Protein AF-A0A5U9SSV6-F1 (afdb_monomer)

Sequence (83 aa):
MKITHHYKSIISALAAMALFYSAAPRAGILDGGEIQFHGLVTDEAPKWTWQVGSPDQTWAVDTADARTENGQLVFDLRSKGSL

InterPro domains:
  IPR003467 K88 fimbrial minor subunit FaeH [PF02432] (7-83)

Organism: NCBI:txid58096

Mean predicted aligned error: 16.42 Å

Radius of gyration: 25.43 Å; Cα contacts (8 Å, |Δi|>4): 41; chains: 1; bounding box: 61×37×61 Å

Nearest PDB structures (foldseek):
  2gvi-assembly1_A  TM=3.925E-01  e=3.783E+00  Thermoplasma acidophilum

pLDDT: mean 71.05, std 13.46, range [41.34, 91.31]

Foldseek 3Di:
DDDDDPVVVVVVVVVVVVVVVVPDDPDDPPDDDDDDQDADDDPPDGDGFDWDDDPVDIFTDDQVQFDADPNDTHHDCVPGDDD

Secondary structure (DSSP, 8-state):
------HHHHHHHHHHHHHHHHTS------------------SSS----EEEEETTEEEEE-GGGPEEETTEEE---TTSS--

Structure (mmCIF, N/CA/C/O backbone):
data_AF-A0A5U9SSV6-F1
#
_entry.id   AF-A0A5U9SSV6-F1
#
loop_
_atom_site.group_PDB
_atom_site.id
_atom_site.type_symbol
_atom_site.label_atom_id
_atom_site.label_alt_id
_atom_site.label_comp_id
_atom_site.label_asym_id
_atom_site.label_entity_id
_atom_site.label_seq_id
_atom_site.pdbx_PDB_ins_code
_atom_site.Cartn_x
_atom_site.Cartn_y
_atom_site.Cartn_z
_atom_site.occupancy
_atom_site.B_iso_or_equiv
_atom_site.auth_seq_id
_atom_site.auth_comp_id
_atom_site.auth_asym_id
_atom_site.auth_atom_id
_atom_site.pdbx_PDB_model_num
ATOM 1 N N . MET A 1 1 ? 46.648 14.519 -45.630 1.00 41.34 1 MET A N 1
ATOM 2 C CA . MET A 1 1 ? 46.255 14.335 -44.217 1.00 41.34 1 MET A CA 1
ATOM 3 C C . MET A 1 1 ? 45.463 13.035 -44.122 1.00 41.34 1 MET A C 1
ATOM 5 O O . MET A 1 1 ? 44.416 12.951 -44.748 1.00 41.34 1 MET A O 1
ATOM 9 N N . LYS A 1 2 ? 46.000 11.983 -43.487 1.00 47.41 2 LYS A N 1
ATOM 10 C CA . LYS A 1 2 ? 45.292 10.696 -43.342 1.00 47.41 2 LYS A CA 1
ATOM 11 C C . LYS A 1 2 ? 44.394 10.785 -42.113 1.00 47.41 2 LYS A C 1
ATOM 13 O O . LYS A 1 2 ? 44.900 10.902 -41.004 1.00 47.41 2 LYS A O 1
ATOM 18 N N . ILE A 1 3 ? 43.083 10.771 -42.319 1.00 60.81 3 ILE A N 1
ATOM 19 C CA . ILE A 1 3 ? 42.114 10.689 -41.227 1.00 60.81 3 ILE A CA 1
ATOM 20 C C . ILE A 1 3 ? 42.075 9.221 -40.808 1.00 60.81 3 ILE A C 1
ATOM 22 O O . ILE A 1 3 ? 41.572 8.363 -41.532 1.00 60.81 3 ILE A O 1
ATOM 26 N N . THR A 1 4 ? 42.702 8.906 -39.680 1.00 62.72 4 THR A N 1
ATOM 27 C CA . THR A 1 4 ? 42.703 7.552 -39.128 1.00 62.72 4 THR A CA 1
ATOM 28 C C . THR A 1 4 ? 41.345 7.316 -38.487 1.00 62.72 4 THR A C 1
ATOM 30 O O . THR A 1 4 ? 40.998 7.936 -37.486 1.00 62.72 4 THR A O 1
ATOM 33 N N . HIS A 1 5 ? 40.527 6.461 -39.090 1.00 65.69 5 HIS A N 1
ATOM 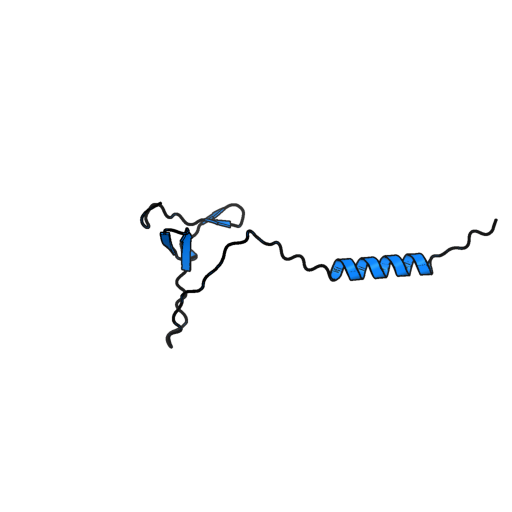34 C CA . HIS A 1 5 ? 39.187 6.235 -38.579 1.00 65.69 5 HIS A CA 1
ATOM 35 C C . HIS A 1 5 ? 39.194 5.255 -37.399 1.00 65.69 5 HIS A C 1
ATOM 37 O O . HIS A 1 5 ? 39.452 4.061 -37.552 1.00 65.69 5 HIS A O 1
ATOM 43 N N . HIS A 1 6 ? 38.854 5.753 -36.211 1.00 71.38 6 HIS A N 1
ATOM 44 C CA . HIS A 1 6 ? 38.832 4.988 -34.961 1.00 71.38 6 HIS A CA 1
ATOM 45 C C . HIS A 1 6 ? 37.493 4.271 -34.710 1.00 71.38 6 HIS A C 1
ATOM 47 O O . HIS A 1 6 ? 37.036 4.173 -33.573 1.00 71.38 6 HIS A O 1
ATOM 53 N N . TYR A 1 7 ? 36.860 3.735 -35.760 1.00 76.00 7 TYR A N 1
ATOM 54 C CA . TYR A 1 7 ? 35.528 3.117 -35.676 1.00 76.00 7 TYR A CA 1
ATOM 55 C C . TYR A 1 7 ? 35.437 2.021 -34.609 1.00 76.00 7 TYR A C 1
ATOM 57 O O . TYR A 1 7 ? 34.465 1.968 -33.865 1.00 76.00 7 TYR A O 1
ATOM 65 N N . LYS A 1 8 ? 36.479 1.193 -34.464 1.00 77.00 8 LYS A N 1
ATOM 66 C CA . LYS A 1 8 ? 36.530 0.149 -33.426 1.00 77.00 8 LYS A CA 1
ATOM 67 C C . LYS A 1 8 ? 36.501 0.723 -32.008 1.00 77.00 8 LYS A C 1
ATOM 69 O O . LYS A 1 8 ? 35.840 0.165 -31.142 1.00 77.00 8 LYS A O 1
ATOM 74 N N . SER A 1 9 ? 37.189 1.841 -31.783 1.00 81.44 9 SER A N 1
ATOM 75 C CA . SER A 1 9 ? 37.208 2.514 -30.482 1.00 81.44 9 SER A CA 1
ATOM 76 C C . SER A 1 9 ? 35.847 3.135 -30.167 1.00 81.44 9 SER A C 1
ATOM 78 O O . SER A 1 9 ? 35.348 2.973 -29.059 1.00 81.44 9 SER A O 1
ATOM 80 N N . ILE A 1 10 ? 35.200 3.740 -31.168 1.00 86.44 10 ILE A N 1
ATOM 81 C CA . ILE A 1 10 ? 33.857 4.318 -31.033 1.00 86.44 10 ILE A CA 1
ATOM 82 C C . ILE A 1 10 ? 32.822 3.229 -30.719 1.00 86.44 10 ILE A C 1
ATOM 84 O O . ILE A 1 10 ? 32.035 3.376 -29.788 1.00 86.44 10 ILE A O 1
ATOM 88 N N . ILE A 1 11 ? 32.853 2.109 -31.447 1.00 88.38 11 ILE A N 1
ATOM 89 C CA . ILE A 1 11 ? 31.948 0.975 -31.211 1.00 88.38 11 ILE A CA 1
ATOM 90 C C . ILE A 1 11 ? 32.174 0.387 -29.813 1.00 88.38 11 ILE A C 1
ATOM 92 O O . ILE A 1 11 ? 31.211 0.115 -29.101 1.00 88.38 11 ILE A O 1
ATOM 96 N N . SER A 1 12 ? 33.433 0.245 -29.388 1.00 87.69 12 SER A N 1
ATOM 97 C CA . SER A 1 12 ? 33.763 -0.234 -28.042 1.00 87.69 12 SER A CA 1
ATOM 98 C C . SER A 1 12 ? 33.251 0.706 -26.948 1.00 87.69 12 SER A C 1
ATOM 100 O O . SER A 1 12 ? 32.744 0.233 -25.934 1.00 87.69 12 SER A O 1
ATOM 102 N N . ALA A 1 13 ? 33.362 2.022 -27.142 1.00 89.38 13 ALA A N 1
ATOM 103 C CA . ALA A 1 13 ? 32.866 3.011 -26.189 1.00 89.38 13 ALA A CA 1
ATOM 104 C C . ALA A 1 13 ? 31.331 2.984 -26.087 1.00 89.38 13 ALA A C 1
ATOM 106 O O . ALA A 1 13 ? 30.784 3.013 -24.986 1.00 89.38 13 ALA A O 1
ATOM 107 N N . LEU A 1 14 ? 30.637 2.855 -27.223 1.00 91.31 14 LEU A N 1
ATOM 108 C CA . LEU A 1 14 ? 29.178 2.728 -27.268 1.00 91.31 14 LEU A CA 1
ATOM 109 C C . LEU A 1 14 ? 28.692 1.438 -26.596 1.00 91.31 14 LEU A C 1
ATOM 111 O O . LEU A 1 14 ? 27.734 1.477 -25.826 1.00 91.31 14 LEU A O 1
ATOM 115 N N . ALA A 1 15 ? 29.372 0.315 -26.840 1.00 89.00 15 ALA A N 1
ATOM 116 C CA . ALA A 1 15 ? 29.052 -0.960 -26.204 1.00 89.00 15 ALA A CA 1
ATOM 117 C C . ALA A 1 15 ? 29.239 -0.897 -24.679 1.00 89.00 15 ALA A C 1
ATOM 119 O O . ALA A 1 15 ? 28.364 -1.340 -23.936 1.00 89.00 15 ALA A O 1
ATOM 120 N N . ALA A 1 16 ? 30.333 -0.289 -24.206 1.00 87.06 16 ALA A N 1
ATOM 121 C CA . ALA A 1 16 ? 30.562 -0.081 -22.779 1.00 87.06 16 ALA A CA 1
ATOM 122 C C . ALA A 1 16 ? 29.457 0.788 -22.155 1.00 87.06 16 ALA A C 1
ATOM 124 O O . ALA A 1 16 ? 28.870 0.408 -21.144 1.00 87.06 16 ALA A O 1
ATOM 125 N N . MET A 1 17 ? 29.116 1.914 -22.788 1.00 87.00 17 MET A N 1
ATOM 126 C CA . MET A 1 17 ? 28.065 2.817 -22.312 1.00 87.00 17 MET A CA 1
ATOM 127 C C . MET A 1 17 ? 26.691 2.133 -22.231 1.00 87.00 17 MET A C 1
ATOM 129 O O . MET A 1 17 ? 25.977 2.311 -21.245 1.00 87.00 17 MET A O 1
ATOM 133 N N . ALA A 1 18 ? 26.336 1.310 -23.223 1.00 85.88 18 ALA A N 1
ATOM 134 C CA . ALA A 1 18 ? 25.085 0.551 -23.222 1.00 85.88 18 ALA A CA 1
ATOM 135 C C . ALA A 1 18 ? 25.019 -0.465 -22.068 1.00 85.88 18 ALA A C 1
ATOM 137 O O . ALA A 1 18 ? 23.996 -0.562 -21.387 1.00 85.88 18 ALA A O 1
ATOM 138 N N . LEU A 1 19 ? 26.121 -1.175 -21.803 1.00 81.81 19 LEU A N 1
ATOM 139 C CA . LEU A 1 19 ? 26.207 -2.132 -20.698 1.00 81.81 19 LEU A CA 1
ATOM 140 C C . LEU A 1 19 ? 26.054 -1.435 -19.338 1.00 81.81 19 LEU A C 1
ATOM 142 O O . LEU A 1 19 ? 25.239 -1.873 -18.525 1.00 81.81 19 LEU A O 1
ATOM 146 N N . PHE A 1 20 ? 26.738 -0.305 -19.119 1.00 75.88 20 PHE A N 1
ATOM 147 C CA . PHE A 1 20 ? 26.602 0.478 -17.882 1.00 75.88 20 PHE A CA 1
ATOM 148 C C . PHE A 1 20 ? 25.186 1.029 -17.669 1.00 75.88 20 PHE A C 1
ATOM 150 O O . PHE A 1 20 ? 24.703 1.049 -16.540 1.00 75.88 20 PHE A O 1
ATOM 157 N N . TYR A 1 21 ? 24.495 1.431 -18.738 1.00 73.31 21 TYR A N 1
ATOM 158 C CA . TYR A 1 21 ? 23.122 1.932 -18.640 1.00 73.31 21 TYR A CA 1
ATOM 159 C C . TYR A 1 21 ? 22.108 0.826 -18.313 1.00 73.31 21 TYR A C 1
ATOM 161 O O . TYR A 1 21 ? 21.129 1.079 -17.613 1.00 73.31 21 TYR A O 1
ATOM 169 N N . SER A 1 22 ? 22.348 -0.401 -18.790 1.00 67.81 22 SER A N 1
ATOM 170 C CA . SER A 1 22 ? 21.503 -1.567 -18.487 1.00 67.81 22 SER A CA 1
ATOM 171 C C . SER 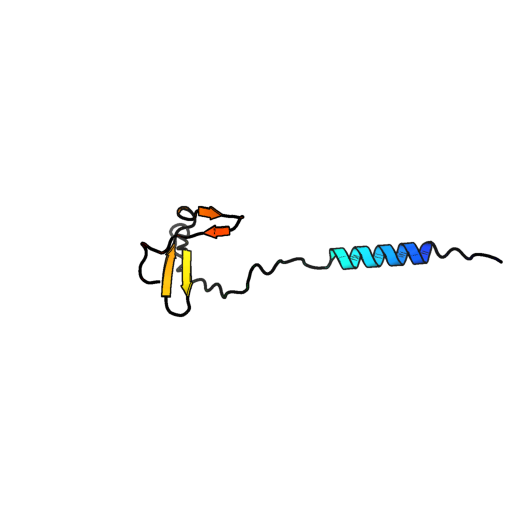A 1 22 ? 21.669 -2.079 -17.054 1.00 67.81 22 SER A C 1
ATOM 173 O O . SER A 1 22 ? 20.722 -2.600 -16.473 1.00 67.81 22 SER A O 1
ATOM 175 N N . ALA A 1 23 ? 22.856 -1.893 -16.471 1.00 63.75 23 ALA A N 1
ATOM 176 C CA . ALA A 1 23 ? 23.170 -2.317 -15.112 1.00 63.75 23 ALA A CA 1
ATOM 177 C C . ALA A 1 23 ? 22.731 -1.308 -14.041 1.00 63.75 23 ALA A C 1
ATOM 179 O O . ALA A 1 23 ? 22.889 -1.595 -12.859 1.00 63.75 23 ALA A O 1
ATOM 180 N N . ALA A 1 24 ? 22.203 -0.139 -14.421 1.00 64.88 24 ALA A N 1
ATOM 181 C CA . ALA A 1 24 ? 21.673 0.832 -13.474 1.00 64.88 24 ALA A CA 1
ATOM 182 C C . ALA A 1 24 ? 20.299 0.353 -12.964 1.00 64.88 24 ALA A C 1
ATOM 184 O O . ALA A 1 24 ? 19.320 0.413 -13.717 1.00 64.88 24 ALA A O 1
ATOM 185 N N . PRO A 1 25 ? 20.181 -0.114 -11.706 1.00 59.72 25 PRO A N 1
ATOM 186 C CA . PRO A 1 25 ? 18.895 -0.512 -11.167 1.00 59.72 25 PRO A CA 1
ATOM 187 C C . PRO A 1 25 ? 18.049 0.750 -10.997 1.00 59.72 25 PRO A C 1
ATOM 189 O O . PRO A 1 25 ? 18.357 1.624 -10.190 1.00 59.72 25 PRO A O 1
ATOM 192 N N . ARG A 1 26 ? 16.973 0.869 -11.776 1.00 59.97 26 ARG A N 1
ATOM 193 C CA . ARG A 1 26 ? 15.957 1.902 -11.560 1.00 59.97 26 ARG A CA 1
ATOM 194 C C . ARG A 1 26 ? 14.883 1.346 -10.645 1.00 59.97 26 ARG A C 1
ATOM 196 O O . ARG A 1 26 ? 13.809 0.970 -11.098 1.00 59.97 26 ARG A O 1
ATOM 203 N N . ALA A 1 27 ? 15.187 1.284 -9.357 1.00 57.84 27 ALA A N 1
ATOM 204 C CA . ALA A 1 27 ? 14.134 1.280 -8.358 1.00 57.84 27 ALA A CA 1
ATOM 205 C C . ALA A 1 27 ? 13.777 2.746 -8.101 1.00 57.84 27 ALA A C 1
ATOM 207 O O . ALA A 1 27 ? 14.591 3.505 -7.578 1.00 57.84 27 ALA A O 1
ATOM 208 N N . GLY A 1 28 ? 12.582 3.166 -8.515 1.00 57.69 28 GLY A N 1
ATOM 209 C CA . GLY A 1 28 ? 12.007 4.384 -7.964 1.00 57.69 28 GLY A CA 1
ATOM 210 C C . GLY A 1 28 ? 11.751 4.119 -6.488 1.00 57.69 28 GLY A C 1
ATOM 211 O O . GLY A 1 28 ? 10.918 3.278 -6.164 1.00 57.69 28 GLY A O 1
ATOM 212 N N . ILE A 1 29 ? 12.498 4.769 -5.597 1.00 58.25 29 ILE A N 1
ATOM 213 C CA . ILE A 1 29 ? 12.104 4.833 -4.190 1.00 58.25 29 ILE A CA 1
ATOM 214 C C . ILE A 1 29 ? 10.851 5.708 -4.176 1.00 58.25 29 ILE A C 1
ATOM 216 O O . ILE A 1 29 ? 10.935 6.913 -4.393 1.00 58.25 29 ILE A O 1
ATOM 220 N N . LEU A 1 30 ? 9.694 5.069 -4.017 1.00 58.22 30 LEU A N 1
ATOM 221 C CA . LEU A 1 30 ? 8.358 5.670 -4.056 1.00 58.22 30 LEU A CA 1
ATOM 222 C C . LEU A 1 30 ? 8.013 6.400 -2.743 1.00 58.22 30 LEU A C 1
ATOM 224 O O . LEU A 1 30 ? 6.877 6.334 -2.310 1.00 58.22 30 LEU A O 1
ATOM 228 N N . ASP A 1 31 ? 8.983 7.083 -2.132 1.00 49.38 31 ASP A N 1
ATOM 229 C CA . ASP A 1 31 ? 8.958 7.617 -0.762 1.00 49.38 31 ASP A CA 1
ATOM 230 C C . ASP A 1 31 ? 9.336 6.584 0.312 1.0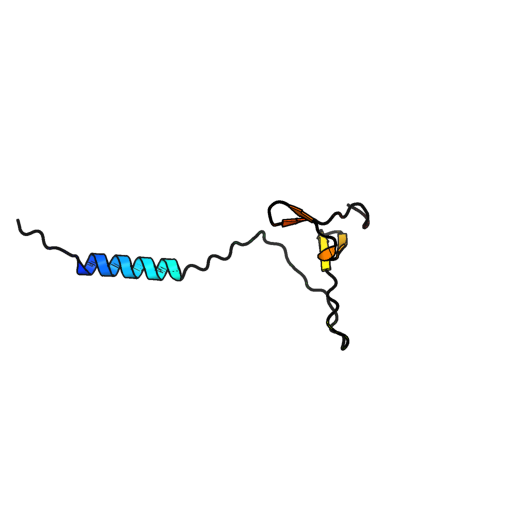0 49.38 31 ASP A C 1
ATOM 232 O O . ASP A 1 31 ? 8.762 5.505 0.448 1.00 49.38 31 ASP A O 1
ATOM 236 N N . GLY A 1 32 ? 10.388 6.909 1.065 1.00 44.84 32 GLY A N 1
A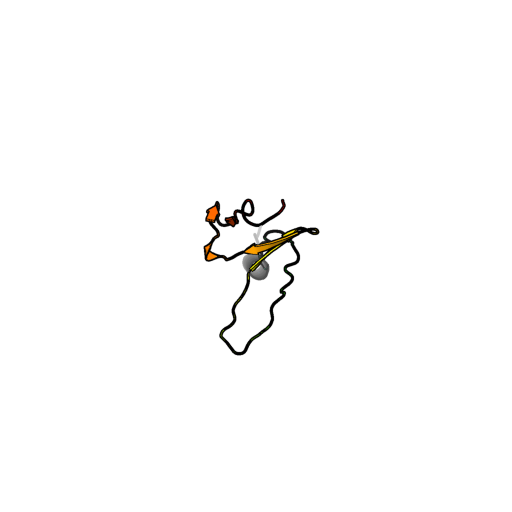TOM 237 C CA . GLY A 1 32 ? 10.855 6.106 2.185 1.00 44.84 32 GLY A CA 1
ATOM 238 C C . GLY A 1 32 ? 9.958 6.305 3.402 1.00 44.84 32 GLY A C 1
ATOM 239 O O . GLY A 1 32 ? 9.974 7.369 4.013 1.00 44.84 32 GLY A O 1
ATOM 240 N N . GLY A 1 33 ? 9.231 5.255 3.768 1.00 57.41 33 GLY A N 1
ATOM 241 C CA . GLY A 1 33 ? 8.644 5.043 5.086 1.00 57.41 33 GLY A CA 1
ATOM 242 C C . GLY A 1 33 ? 8.971 3.622 5.547 1.00 57.41 33 GLY A C 1
ATOM 243 O O . GLY A 1 33 ? 9.112 2.717 4.724 1.00 57.41 33 GLY A O 1
ATOM 244 N N . GLU A 1 34 ? 9.150 3.419 6.850 1.00 54.16 34 GLU A N 1
ATOM 245 C CA . GLU A 1 34 ? 9.363 2.084 7.412 1.00 54.16 34 GLU A CA 1
ATOM 246 C C . GLU A 1 34 ? 8.049 1.290 7.339 1.00 54.16 34 GLU A C 1
ATOM 248 O O . GLU A 1 34 ? 7.050 1.675 7.940 1.00 54.16 34 GLU A O 1
ATOM 253 N N . ILE A 1 35 ? 8.033 0.187 6.585 1.00 52.47 35 ILE A N 1
ATOM 254 C CA . ILE A 1 35 ? 6.914 -0.763 6.590 1.00 52.47 35 ILE A CA 1
ATOM 255 C C . ILE A 1 35 ? 7.245 -1.836 7.622 1.00 52.47 35 ILE A C 1
ATOM 257 O O . ILE A 1 35 ? 8.031 -2.748 7.357 1.00 52.47 35 ILE A O 1
ATOM 261 N N . GLN A 1 36 ? 6.653 -1.720 8.808 1.00 52.84 36 GLN A N 1
ATOM 262 C CA . GLN A 1 36 ? 6.779 -2.731 9.850 1.00 52.84 36 GLN A CA 1
ATOM 263 C C . GLN A 1 36 ? 5.626 -3.734 9.731 1.00 52.84 36 GLN A C 1
ATOM 265 O O . GLN A 1 36 ? 4.460 -3.399 9.930 1.00 52.84 36 GLN A O 1
ATOM 270 N N . PHE A 1 37 ? 5.949 -4.978 9.379 1.00 53.31 37 PHE A N 1
ATOM 271 C CA . PHE A 1 37 ? 4.963 -6.050 9.261 1.00 53.31 37 PHE A CA 1
ATOM 272 C C . PHE A 1 37 ? 4.667 -6.644 10.641 1.00 53.31 37 PHE A C 1
ATOM 274 O O . PHE A 1 37 ? 5.489 -7.371 11.197 1.00 53.31 37 PHE A O 1
ATOM 281 N N . HIS A 1 38 ? 3.477 -6.371 11.174 1.00 53.22 38 HIS A N 1
ATOM 282 C CA . HIS A 1 38 ? 2.953 -7.036 12.369 1.00 53.22 38 HIS A CA 1
ATOM 283 C C . HIS A 1 38 ? 1.891 -8.049 11.940 1.00 53.22 38 HIS A C 1
ATOM 285 O O . HIS A 1 38 ? 0.751 -7.688 11.662 1.00 53.22 38 HIS A O 1
ATOM 291 N N . GLY A 1 39 ? 2.265 -9.323 11.843 1.00 55.22 39 GLY A N 1
ATOM 292 C CA . GLY A 1 39 ? 1.342 -10.403 11.495 1.00 55.22 39 GLY A CA 1
ATOM 293 C C . GLY A 1 39 ? 1.698 -11.697 12.217 1.00 55.22 39 GLY A C 1
ATOM 294 O O . GLY A 1 39 ? 2.872 -12.039 12.336 1.00 55.22 39 GLY A O 1
ATOM 295 N N . LEU A 1 40 ? 0.685 -12.420 12.699 1.00 56.28 40 LEU A N 1
ATOM 296 C CA . LEU A 1 40 ? 0.830 -13.806 13.142 1.00 56.28 40 LEU A CA 1
ATOM 297 C C . LEU A 1 40 ? 0.501 -14.730 11.967 1.00 56.28 40 LEU A C 1
ATOM 299 O O . LEU A 1 40 ? -0.553 -14.596 11.348 1.00 56.28 40 LEU A O 1
ATOM 303 N N . VAL A 1 41 ? 1.394 -15.673 11.667 1.00 51.84 41 VAL A N 1
ATOM 304 C CA . VAL A 1 41 ? 1.121 -16.746 10.705 1.00 51.84 41 VAL A CA 1
ATOM 305 C C . VAL A 1 41 ? 0.256 -17.787 11.408 1.00 51.84 41 VAL A C 1
ATOM 307 O O . VAL A 1 41 ? 0.695 -18.400 12.379 1.00 51.84 41 VAL A O 1
ATOM 310 N N . THR A 1 42 ? -0.977 -17.958 10.942 1.00 57.69 42 THR A N 1
ATOM 311 C CA . THR A 1 42 ? -1.892 -19.012 11.401 1.00 57.69 42 THR A CA 1
ATOM 312 C C . THR A 1 42 ? -1.989 -20.125 10.359 1.00 57.69 42 THR A C 1
ATOM 314 O O . THR A 1 42 ? -1.772 -19.874 9.177 1.00 57.69 42 THR A O 1
ATOM 317 N N . ASP A 1 43 ? -2.355 -21.339 10.779 1.00 54.34 43 ASP A N 1
ATOM 318 C CA . ASP A 1 43 ? -2.527 -22.497 9.880 1.00 54.34 43 ASP A CA 1
ATOM 319 C C . ASP A 1 43 ? -3.736 -22.363 8.928 1.00 54.34 43 ASP A C 1
ATOM 321 O O . ASP A 1 43 ? -3.828 -23.054 7.914 1.00 54.34 43 ASP A O 1
ATOM 325 N N . GLU A 1 44 ? -4.666 -21.450 9.219 1.00 54.94 44 GLU A N 1
ATOM 326 C CA . GLU A 1 44 ? -5.694 -21.014 8.274 1.00 54.94 44 GLU A CA 1
ATOM 327 C C . GLU A 1 44 ? -5.101 -19.963 7.327 1.00 54.94 44 GLU A C 1
ATOM 329 O O . GLU A 1 44 ? -4.407 -19.060 7.794 1.00 54.94 44 GLU A O 1
ATOM 334 N N . ALA A 1 45 ? -5.377 -20.093 6.019 1.00 53.72 45 ALA A N 1
ATOM 335 C CA . ALA A 1 45 ? -4.842 -19.272 4.925 1.00 53.72 45 ALA A CA 1
ATOM 336 C C . ALA A 1 45 ? -4.537 -17.816 5.336 1.00 53.72 45 ALA A C 1
ATOM 338 O O . ALA A 1 45 ? -5.377 -17.189 5.986 1.00 53.72 45 ALA A O 1
ATOM 339 N N . PRO A 1 46 ? -3.373 -17.259 4.949 1.00 52.91 46 PRO A N 1
ATOM 340 C CA . PRO A 1 46 ? -2.841 -16.052 5.565 1.00 52.91 46 PRO A CA 1
ATOM 341 C C . PRO A 1 46 ? -3.825 -14.885 5.445 1.00 52.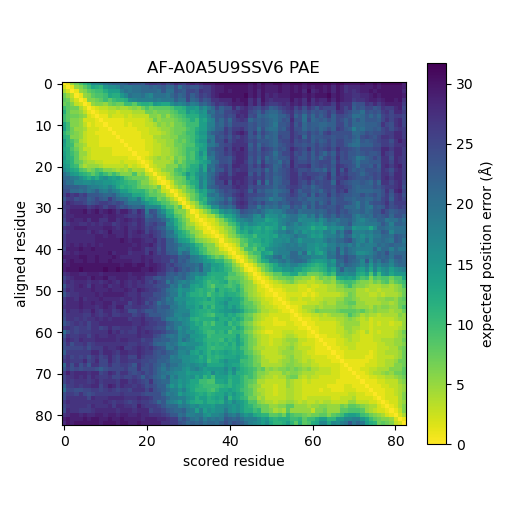91 46 PRO A C 1
ATOM 343 O O . PRO A 1 46 ? -4.061 -14.351 4.359 1.00 52.91 46 PRO A O 1
ATOM 346 N N . LYS A 1 47 ? -4.403 -14.491 6.584 1.00 56.69 47 LYS A N 1
ATOM 347 C CA . LYS A 1 47 ? -5.249 -13.302 6.703 1.00 56.69 47 LYS A CA 1
ATOM 348 C C . LYS A 1 47 ? -4.339 -12.103 6.933 1.00 56.69 47 LYS A C 1
ATOM 350 O O . LYS A 1 47 ? -4.001 -11.765 8.065 1.00 56.69 47 LYS A O 1
ATOM 355 N N . TRP A 1 48 ? -3.902 -11.481 5.844 1.00 60.72 48 TRP A N 1
ATOM 356 C CA . TRP A 1 48 ? -3.140 -10.239 5.916 1.00 60.72 48 TRP A CA 1
ATOM 357 C C . TRP A 1 48 ? -4.069 -9.106 6.345 1.00 60.72 48 TRP A C 1
ATOM 359 O O . TRP A 1 48 ? -5.017 -8.774 5.638 1.00 60.72 48 TRP A O 1
ATOM 369 N N . THR A 1 49 ? -3.806 -8.527 7.514 1.00 66.00 49 THR A N 1
ATOM 370 C CA . THR A 1 49 ? -4.478 -7.301 7.953 1.00 66.00 49 THR A CA 1
ATOM 371 C C . THR A 1 49 ? -3.571 -6.135 7.602 1.00 66.00 49 THR A C 1
ATOM 373 O O . THR A 1 49 ? -2.451 -6.059 8.104 1.00 66.00 49 THR A O 1
ATOM 376 N N . TRP A 1 50 ? -4.027 -5.246 6.724 1.00 74.06 50 TRP A N 1
ATOM 377 C CA . TRP A 1 50 ? -3.254 -4.065 6.362 1.00 74.06 50 TRP A CA 1
ATOM 378 C C . TRP A 1 50 ? -3.423 -2.985 7.427 1.00 74.06 50 TRP A C 1
ATOM 380 O O . TRP A 1 50 ? -4.489 -2.841 8.030 1.00 74.06 50 TRP A O 1
ATOM 390 N N . GLN A 1 51 ? -2.365 -2.218 7.670 1.00 76.06 51 GLN A N 1
ATOM 391 C CA . GLN A 1 51 ? -2.389 -1.092 8.592 1.00 76.06 51 GLN A CA 1
ATOM 392 C C . GLN A 1 51 ? -1.711 0.115 7.953 1.00 76.06 51 GLN A C 1
ATOM 394 O O . GLN A 1 51 ? -0.677 -0.016 7.300 1.00 76.06 51 GLN A O 1
ATOM 399 N N . VAL A 1 52 ? -2.308 1.286 8.143 1.00 78.06 52 VAL A N 1
ATOM 400 C CA . VAL A 1 52 ? -1.690 2.585 7.855 1.00 78.06 52 VAL A CA 1
ATOM 401 C C . VAL A 1 52 ? -1.421 3.236 9.199 1.00 78.06 52 VAL A C 1
ATOM 403 O O . VAL A 1 52 ? -2.254 3.125 10.093 1.00 78.06 52 VAL A O 1
ATOM 406 N N . GLY A 1 53 ? -0.283 3.896 9.373 1.00 77.69 53 GLY A N 1
ATOM 407 C CA . GLY A 1 53 ? 0.044 4.527 10.645 1.00 77.69 53 GLY A CA 1
ATOM 408 C C . GLY A 1 53 ? 0.832 5.815 10.488 1.00 77.69 53 GLY A C 1
ATOM 409 O O . GLY A 1 53 ? 1.531 6.023 9.498 1.00 77.69 53 GLY A O 1
ATOM 410 N N . SER A 1 54 ? 0.691 6.669 11.490 1.00 76.12 54 SER A N 1
ATOM 411 C CA . SER A 1 54 ? 1.592 7.769 11.815 1.00 76.12 54 SER A CA 1
ATOM 412 C C . SER A 1 54 ? 2.368 7.392 13.091 1.00 76.12 54 SER A C 1
ATOM 414 O O . SER A 1 54 ? 2.058 6.370 13.707 1.00 76.12 54 SER A O 1
ATOM 416 N N . PRO A 1 55 ? 3.369 8.177 13.528 1.00 77.56 55 PRO A N 1
ATOM 417 C CA . PRO A 1 55 ? 4.107 7.876 14.758 1.00 77.56 55 PRO A CA 1
ATOM 418 C C . PRO A 1 55 ? 3.220 7.673 15.998 1.00 77.56 55 PRO A C 1
ATOM 420 O O . PRO A 1 55 ? 3.579 6.899 16.880 1.00 77.56 55 PRO A O 1
ATOM 423 N N . ASP A 1 56 ? 2.056 8.327 16.039 1.00 78.06 56 ASP A N 1
ATOM 424 C CA . ASP A 1 56 ? 1.180 8.357 17.212 1.00 78.06 56 ASP A CA 1
ATOM 425 C C . ASP A 1 56 ? -0.097 7.517 17.041 1.00 78.06 56 ASP A C 1
ATOM 427 O O . ASP A 1 56 ? -0.843 7.330 18.004 1.00 78.06 56 ASP A O 1
ATOM 431 N N . GLN A 1 57 ? -0.401 7.049 15.822 1.00 74.00 57 GLN A N 1
ATOM 432 C CA . GLN A 1 57 ? -1.690 6.426 15.501 1.00 74.00 57 GLN A CA 1
ATOM 433 C C . GLN A 1 57 ? -1.586 5.343 14.430 1.00 74.00 57 GLN A C 1
ATOM 435 O O . GLN A 1 57 ? -0.717 5.363 13.563 1.00 74.00 57 GLN A O 1
ATOM 440 N N . THR A 1 58 ? -2.507 4.381 14.460 1.00 79.56 58 THR A N 1
ATOM 441 C CA . THR A 1 58 ? -2.553 3.289 13.483 1.00 79.56 58 THR A CA 1
ATOM 442 C C . THR A 1 58 ? -3.997 2.914 13.176 1.00 79.56 58 THR A C 1
ATOM 444 O O . THR A 1 58 ? -4.819 2.778 14.081 1.00 79.56 58 THR A O 1
ATOM 447 N N . TRP A 1 59 ? -4.304 2.712 11.896 1.00 83.19 59 TRP A N 1
ATOM 448 C CA . TRP A 1 59 ? -5.621 2.336 11.395 1.00 83.19 59 TRP A CA 1
ATOM 449 C C . TRP A 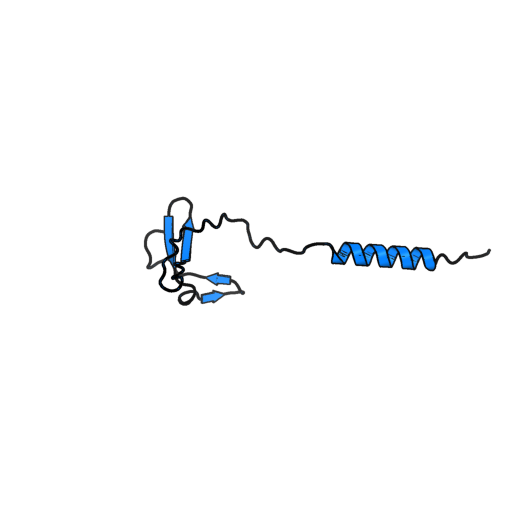1 59 ? -5.540 1.005 10.657 1.00 83.19 59 TRP A C 1
ATOM 451 O O . TRP A 1 59 ? -4.748 0.846 9.729 1.00 83.19 59 TRP A O 1
ATOM 461 N N . ALA A 1 60 ? -6.412 0.064 11.020 1.00 81.88 60 ALA A N 1
ATOM 462 C CA . ALA A 1 60 ? -6.611 -1.153 10.244 1.00 81.88 60 ALA A CA 1
ATOM 463 C C . ALA A 1 60 ? -7.356 -0.826 8.941 1.00 81.88 60 ALA A C 1
ATOM 465 O O . ALA A 1 60 ? -8.458 -0.262 8.958 1.00 81.88 60 ALA A O 1
ATOM 466 N N . VAL A 1 61 ? -6.768 -1.184 7.805 1.00 79.12 61 VAL A N 1
ATOM 467 C CA . VAL A 1 61 ? -7.328 -0.954 6.471 1.00 79.12 61 VAL A CA 1
ATOM 468 C C . VAL A 1 61 ? -7.424 -2.257 5.684 1.00 79.12 61 VAL A C 1
ATOM 470 O O . VAL A 1 61 ? -6.744 -3.231 5.987 1.00 79.12 61 VAL A O 1
ATOM 473 N N . ASP A 1 62 ? -8.290 -2.269 4.676 1.00 79.94 62 ASP A N 1
ATOM 474 C CA . ASP A 1 62 ? -8.325 -3.302 3.646 1.00 79.94 62 ASP A CA 1
ATOM 475 C C . ASP A 1 62 ? -8.007 -2.627 2.309 1.00 79.94 62 ASP A C 1
ATOM 477 O O . ASP A 1 62 ? -8.496 -1.530 2.031 1.00 79.94 62 ASP A O 1
ATOM 481 N N . THR A 1 63 ? -7.180 -3.258 1.478 1.00 77.88 63 THR A N 1
ATOM 482 C CA . THR A 1 63 ? -6.907 -2.780 0.117 1.00 77.88 63 THR A CA 1
ATOM 483 C C . THR A 1 63 ? -8.179 -2.732 -0.732 1.00 77.88 63 THR A C 1
ATOM 485 O O . THR A 1 63 ? -8.271 -1.892 -1.624 1.00 77.88 63 THR A O 1
ATOM 488 N N . ALA A 1 64 ? -9.175 -3.575 -0.440 1.00 81.94 64 ALA A N 1
ATOM 489 C CA . ALA A 1 64 ? -10.480 -3.548 -1.098 1.00 81.94 64 ALA A CA 1
ATOM 490 C C . ALA A 1 64 ? -11.266 -2.249 -0.836 1.00 81.94 64 ALA A C 1
ATOM 492 O O . ALA A 1 64 ? -12.068 -1.846 -1.676 1.00 81.94 64 ALA A O 1
ATOM 493 N N . ASP A 1 65 ? -11.004 -1.576 0.289 1.00 80.19 65 ASP A N 1
ATOM 494 C CA . ASP A 1 65 ? -11.656 -0.314 0.662 1.00 80.19 65 ASP A CA 1
ATOM 495 C C . ASP A 1 65 ? -10.946 0.920 0.068 1.00 80.19 65 ASP A C 1
ATOM 497 O O . ASP A 1 65 ? -11.416 2.051 0.221 1.00 80.19 65 ASP A O 1
ATOM 501 N N . ALA A 1 66 ? -9.788 0.738 -0.576 1.00 85.12 66 ALA A N 1
ATOM 502 C CA . ALA A 1 66 ? -8.997 1.833 -1.121 1.00 85.12 66 ALA A CA 1
ATOM 503 C C . ALA A 1 66 ? -9.545 2.317 -2.466 1.00 85.12 66 ALA A C 1
ATOM 505 O O . ALA A 1 66 ? -9.864 1.528 -3.357 1.00 85.12 66 ALA A O 1
ATOM 506 N N . ARG A 1 67 ? -9.556 3.638 -2.663 1.00 89.75 67 ARG A N 1
ATOM 507 C CA . ARG A 1 67 ? -9.786 4.225 -3.990 1.00 89.75 67 ARG A CA 1
ATOM 508 C C . ARG A 1 67 ? -8.458 4.450 -4.702 1.00 89.75 67 ARG A C 1
ATOM 510 O O . ARG A 1 67 ? -7.456 4.761 -4.065 1.00 89.75 67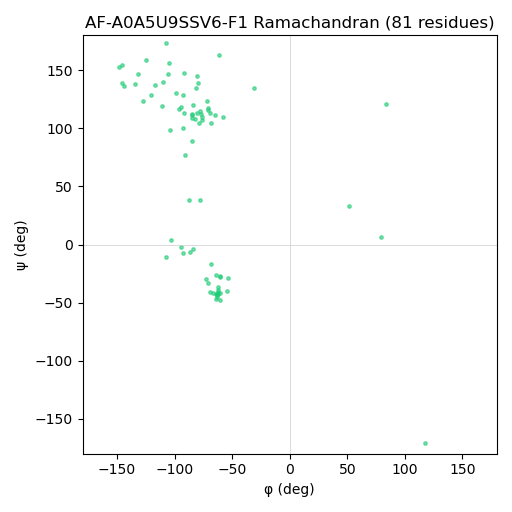 ARG A O 1
ATOM 517 N N . THR A 1 68 ? -8.444 4.323 -6.025 1.00 86.62 68 THR A N 1
ATOM 518 C CA . THR A 1 68 ? -7.261 4.641 -6.832 1.00 86.62 68 THR A CA 1
ATOM 519 C C . THR A 1 68 ? -7.341 6.076 -7.339 1.00 86.62 68 THR A C 1
ATOM 521 O O . THR A 1 68 ? -8.237 6.408 -8.113 1.00 86.62 68 THR A O 1
ATOM 524 N N . GLU A 1 69 ? -6.382 6.915 -6.955 1.00 90.06 69 GLU A N 1
ATOM 525 C CA . GLU A 1 69 ? -6.224 8.281 -7.468 1.00 90.06 69 GLU A CA 1
ATOM 526 C C . GLU A 1 69 ? -4.785 8.459 -7.956 1.00 90.06 69 GLU A C 1
ATOM 528 O O . GLU A 1 69 ? -3.839 8.212 -7.216 1.00 90.06 69 GLU A O 1
ATOM 533 N N . ASN A 1 70 ? -4.597 8.845 -9.223 1.00 87.81 70 ASN A N 1
ATOM 534 C CA . ASN A 1 70 ? -3.270 9.045 -9.831 1.00 87.81 70 ASN A CA 1
ATOM 535 C C . ASN A 1 70 ? -2.298 7.853 -9.665 1.00 87.81 70 ASN A C 1
ATOM 537 O O . ASN A 1 70 ? -1.089 8.038 -9.550 1.00 87.81 70 ASN A O 1
ATOM 541 N N . GLY A 1 71 ? -2.822 6.623 -9.646 1.00 80.38 71 GLY A N 1
ATOM 542 C CA . GLY A 1 71 ? -2.025 5.404 -9.455 1.00 80.38 71 GLY A CA 1
ATOM 543 C C . GLY A 1 71 ? -1.633 5.114 -8.003 1.00 80.38 71 GLY A C 1
ATOM 544 O O . GLY A 1 71 ? -0.893 4.165 -7.761 1.00 80.38 71 GLY A O 1
ATOM 545 N N . GLN A 1 72 ? -2.135 5.892 -7.045 1.00 79.25 72 GLN A N 1
ATOM 546 C CA . GLN A 1 72 ? -1.939 5.683 -5.614 1.00 79.25 72 GLN A CA 1
ATOM 547 C C . GLN A 1 72 ? -3.214 5.130 -4.973 1.00 79.25 72 GLN A C 1
ATOM 549 O O . GLN A 1 72 ? -4.327 5.452 -5.395 1.00 79.25 72 GLN A O 1
ATOM 554 N N . LEU A 1 73 ? -3.045 4.294 -3.948 1.00 79.69 73 LEU A N 1
ATOM 555 C CA . LEU A 1 73 ? -4.143 3.826 -3.107 1.00 79.69 73 LEU A CA 1
ATOM 556 C C . LEU A 1 73 ? -4.421 4.871 -2.030 1.00 79.69 73 LEU A C 1
ATOM 558 O O . LEU A 1 73 ? -3.550 5.185 -1.222 1.00 79.69 73 LEU A O 1
ATOM 562 N N . VAL A 1 74 ? -5.641 5.394 -2.019 1.00 84.38 74 VAL A N 1
ATOM 563 C CA . VAL A 1 74 ? -6.091 6.393 -1.056 1.00 84.38 74 VAL A CA 1
ATOM 564 C C . VAL A 1 74 ? -7.117 5.752 -0.132 1.00 84.38 74 VAL A C 1
ATOM 566 O O . VAL A 1 74 ? -8.173 5.291 -0.570 1.00 84.38 74 VAL A O 1
ATOM 569 N N . PHE A 1 75 ? -6.802 5.730 1.160 1.00 85.06 75 PHE A N 1
ATOM 570 C CA . PHE A 1 75 ? -7.675 5.214 2.209 1.00 85.06 75 PHE A CA 1
ATOM 571 C C . PHE A 1 75 ? -8.396 6.379 2.888 1.00 85.06 75 PHE A C 1
ATOM 573 O O . PHE A 1 75 ? -7.760 7.356 3.284 1.00 85.06 75 PHE A O 1
ATOM 580 N N . ASP A 1 76 ? -9.720 6.294 3.036 1.00 85.88 76 ASP A N 1
ATOM 581 C CA . ASP A 1 76 ? -10.454 7.261 3.855 1.00 85.88 76 ASP A CA 1
ATOM 582 C C . ASP A 1 76 ? -10.417 6.827 5.323 1.00 85.88 76 ASP A C 1
ATOM 584 O O . ASP A 1 76 ? -11.024 5.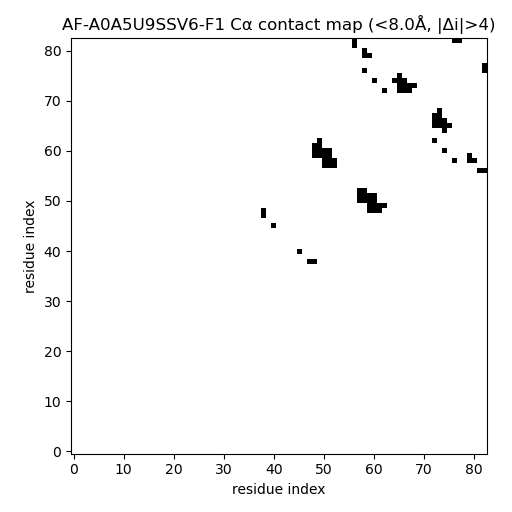829 5.715 1.00 85.88 76 ASP A O 1
ATOM 588 N N . LEU A 1 77 ? -9.666 7.570 6.133 1.00 83.88 77 LEU A N 1
ATOM 589 C CA . LEU A 1 77 ? -9.464 7.274 7.551 1.00 83.88 77 LEU A CA 1
ATOM 590 C C . LEU A 1 77 ? -10.472 7.997 8.454 1.00 83.88 77 LEU A C 1
ATOM 592 O O . LEU A 1 77 ? -10.547 7.696 9.643 1.00 83.88 77 LEU A O 1
ATOM 596 N N . ARG A 1 7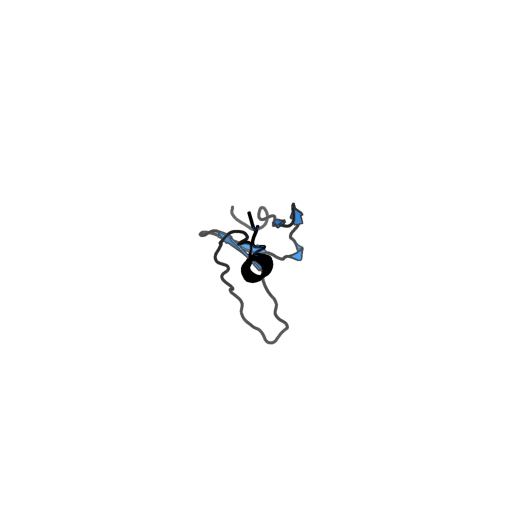8 ? -11.297 8.909 7.911 1.00 82.31 78 ARG A N 1
ATOM 597 C CA . ARG A 1 78 ? -12.182 9.788 8.703 1.00 82.31 78 ARG A CA 1
ATOM 598 C C . ARG A 1 78 ? -13.200 9.035 9.557 1.00 82.31 78 ARG A C 1
ATOM 600 O O . ARG A 1 78 ? -13.637 9.550 10.580 1.00 82.31 78 ARG A O 1
ATOM 607 N N . SER A 1 79 ? -13.582 7.827 9.150 1.00 80.25 79 SER A N 1
ATOM 608 C CA . SER A 1 79 ? -14.505 6.966 9.895 1.00 80.25 79 SER A CA 1
ATOM 609 C C . SER A 1 79 ? -13.810 5.956 10.815 1.00 80.25 79 SER A C 1
ATOM 611 O O . SER A 1 79 ? -14.506 5.189 11.478 1.00 80.25 79 SER A O 1
ATOM 613 N N . LYS A 1 80 ? -12.467 5.901 10.843 1.00 77.19 80 LYS A N 1
ATOM 614 C CA . LYS A 1 80 ? -11.693 4.825 11.492 1.00 77.19 80 LYS A CA 1
ATOM 615 C C . LYS A 1 80 ? -11.065 5.186 12.847 1.00 77.19 80 LYS A C 1
ATOM 617 O O . LYS A 1 80 ? -10.393 4.341 13.426 1.00 77.19 80 LYS A O 1
ATOM 622 N N . GLY A 1 81 ? -11.307 6.379 13.385 1.00 71.00 81 GLY A N 1
ATOM 623 C CA . GLY A 1 81 ? -10.692 6.848 14.639 1.00 71.00 81 GLY A CA 1
ATOM 624 C C . GLY A 1 81 ? -9.826 8.080 14.398 1.00 71.00 81 GLY A C 1
ATOM 625 O O . GLY A 1 81 ? -9.943 8.660 13.327 1.00 71.00 81 GLY A O 1
ATOM 626 N N . SER A 1 82 ? -9.037 8.536 15.380 1.00 66.06 82 SER A N 1
ATOM 627 C CA . SER A 1 82 ? -8.483 9.904 15.355 1.00 66.06 82 SER A CA 1
ATOM 628 C C . SER A 1 82 ? -7.561 10.191 14.164 1.00 66.06 82 SER A C 1
ATOM 630 O O . SER A 1 82 ? -7.167 9.281 13.445 1.00 66.06 82 SER A O 1
ATOM 632 N N . LEU A 1 83 ? -7.333 11.487 13.931 1.00 53.84 83 LEU A N 1
ATOM 633 C CA . LEU A 1 83 ? -6.619 12.098 12.806 1.00 53.84 83 LEU A CA 1
ATOM 634 C C . LEU A 1 83 ? -5.168 12.405 13.174 1.00 53.84 83 LEU A C 1
ATOM 636 O O . LEU A 1 83 ? -4.948 12.782 14.350 1.00 53.84 83 LEU A O 1
#

Solvent-accessible surface area (backbone atoms only — not comparable to full-atom values): 5895 Å² total; per-residue (Å²): 135,86,81,80,80,58,58,69,58,53,52,52,52,51,52,50,52,52,52,58,62,69,69,55,82,82,74,78,79,86,69,95,71,90,84,79,86,81,78,83,91,54,97,60,79,81,78,81,73,44,71,51,70,58,101,90,47,75,39,85,47,56,79,88,70,38,45,80,55,98,89,38,79,46,72,83,53,85,88,69,56,90,133